Protein AF-A0A6A8AHR8-F1 (afdb_monomer)

Mean predicted aligned error: 4.7 Å

pLDDT: mean 92.03, std 9.2, range [40.19, 98.0]

Foldseek 3Di:
DVVVPDDAFADVRVCVVVVVDDDPQQLDFDADVPPRHTQFARLVQLLVLLVVCCVVVLDHPVLSVQLSVLQVVDDGHNHDLVVSLVVCPVPDDPSSSVSSVVCCVPPRDDRSVVRVVRVVVVVVVVVVVVPD

Secondary structure (DSSP, 8-state):
-GGGT----HHHHHHHHTTS---GGGT---B-TTT--BSS--HHHHHHHHHHHHHTTSS-HHHHHHHHHHHHHS-GGG--HHHHHHHHTTTS-HHHHHHHHHHHHHH---HHHHHHHHHHHHHHHHHHHS--

Sequence (132 aa):
LDSYGMEGVGRVYELYRKGELVSDDEVALIFEPDSFKPLSEPLVNIRYNLELAEERKIINKEVKEKILSIAKSLYYPERDYERVLSIAEGEVEKEVLERLKKFLIADKKDLKREDAIAALKRMKEIREGEDV

Nearest PDB structures (foldseek):
  6xp8-assembly1_A  TM=9.473E-01  e=1.884E-10  Methanosarcina acetivorans
  7o6v-assembly4_D  TM=5.782E-01  e=6.040E-01  Arabidopsis thaliana
  7ena-assembly1_BA  TM=3.592E-01  e=5.003E+00  Homo sapiens
  2rdc-assembly1_A  TM=2.983E-01  e=7.732E+00  Geobacter sulfurreducens PCA
  6ugf-assembly1_A  TM=1.851E-01  e=7.732E+00  Caenorhabditis elegans

Solvent-accessible surface area (backbone atoms only — not comparable to full-atom values): 7572 Å² total; per-residue (Å²): 108,60,92,77,75,49,84,80,49,52,67,69,43,51,34,42,74,72,58,78,43,85,60,71,61,39,76,36,57,36,56,41,90,87,78,63,45,72,66,22,47,28,46,51,27,54,51,51,42,41,50,53,34,34,78,69,64,56,41,50,71,68,57,40,53,52,50,50,50,50,48,68,70,42,61,46,68,73,23,37,71,66,58,40,52,59,65,36,59,85,80,46,61,65,73,48,53,52,48,45,52,53,44,53,74,75,65,61,60,57,55,69,58,53,26,53,52,49,41,54,51,50,53,50,52,51,62,68,62,67,78,115

Structure (mmCIF, N/CA/C/O backbone):
data_AF-A0A6A8AHR8-F1
#
_entry.id   AF-A0A6A8AHR8-F1
#
loop_
_atom_site.group_PDB
_atom_site.id
_atom_site.type_symbol
_atom_site.label_atom_id
_atom_site.label_alt_id
_atom_site.label_comp_id
_atom_site.label_asym_id
_atom_site.label_entity_id
_atom_site.label_seq_id
_atom_site.pdbx_PDB_ins_code
_atom_site.Cartn_x
_atom_site.Cartn_y
_atom_site.Cartn_z
_atom_site.occupancy
_atom_site.B_iso_or_equiv
_atom_site.auth_seq_id
_atom_site.auth_comp_id
_atom_site.auth_asym_id
_atom_site.auth_atom_id
_atom_site.pdbx_PDB_model_num
ATOM 1 N N . LEU A 1 1 ? -1.527 -3.717 -23.786 1.00 58.66 1 LEU A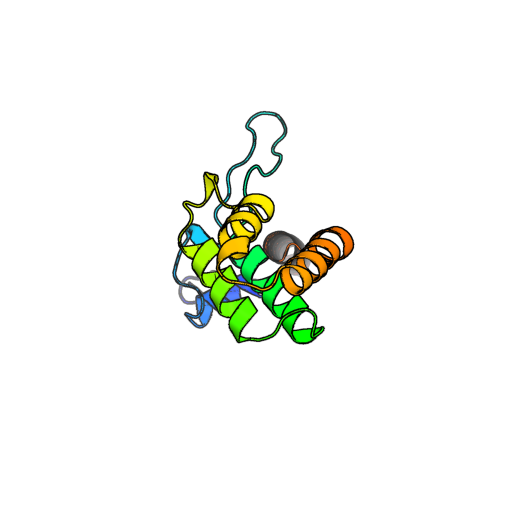 N 1
ATOM 2 C CA . LEU A 1 1 ? -0.132 -3.281 -23.544 1.00 58.66 1 LEU A CA 1
ATOM 3 C C . LEU A 1 1 ? 0.825 -4.271 -24.203 1.00 58.66 1 LEU A C 1
ATOM 5 O O . LEU A 1 1 ? 1.592 -3.878 -25.068 1.00 58.66 1 LEU A O 1
ATOM 9 N N . ASP A 1 2 ? 0.661 -5.558 -23.926 1.00 66.06 2 ASP A N 1
ATOM 10 C CA . ASP A 1 2 ? 1.514 -6.654 -24.419 1.00 66.06 2 ASP A CA 1
ATOM 11 C C . ASP A 1 2 ? 1.470 -6.818 -25.944 1.00 66.06 2 ASP A C 1
ATOM 13 O O . ASP A 1 2 ? 2.475 -7.093 -26.591 1.00 66.06 2 ASP A O 1
ATOM 17 N N . SER A 1 3 ? 0.302 -6.571 -26.542 1.00 71.31 3 SER A N 1
ATOM 18 C CA . SER A 1 3 ? 0.072 -6.664 -27.988 1.00 71.31 3 SER A CA 1
ATOM 19 C C . SER A 1 3 ? 0.842 -5.634 -28.820 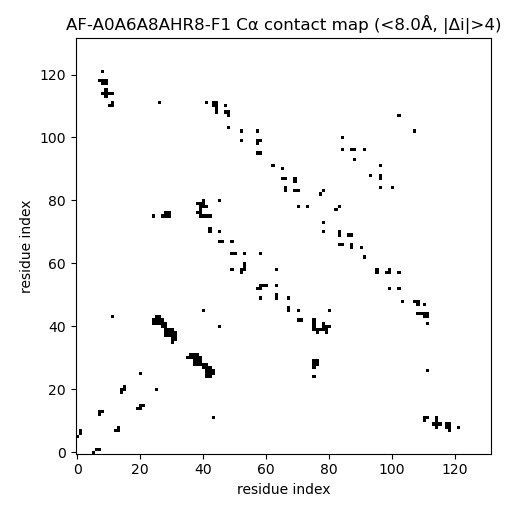1.00 71.31 3 SER A C 1
ATOM 21 O O . SER A 1 3 ? 0.841 -5.729 -30.043 1.00 71.31 3 SER A O 1
ATOM 23 N N . TYR A 1 4 ? 1.471 -4.648 -28.175 1.00 72.25 4 TYR A N 1
ATOM 24 C CA . TYR A 1 4 ? 2.233 -3.581 -28.825 1.00 72.25 4 TYR A CA 1
ATOM 25 C C . TYR A 1 4 ? 3.735 -3.634 -28.490 1.00 72.25 4 TYR A C 1
ATOM 27 O O . TYR A 1 4 ? 4.440 -2.657 -28.721 1.00 72.25 4 TYR A O 1
ATOM 35 N N . GLY A 1 5 ? 4.229 -4.762 -27.955 1.00 77.88 5 GLY A N 1
ATOM 36 C CA . GLY A 1 5 ? 5.660 -4.989 -27.704 1.00 77.88 5 GLY A CA 1
ATOM 37 C C . GLY A 1 5 ? 6.152 -4.613 -26.303 1.00 77.88 5 GLY A C 1
ATOM 38 O O . GLY A 1 5 ? 7.355 -4.590 -26.070 1.00 77.88 5 GLY A O 1
ATOM 39 N N . MET A 1 6 ? 5.248 -4.319 -25.364 1.00 84.62 6 MET A N 1
ATOM 40 C CA . MET A 1 6 ? 5.608 -4.042 -23.971 1.00 84.62 6 MET A CA 1
ATOM 41 C C . MET A 1 6 ? 5.714 -5.353 -23.173 1.00 84.62 6 MET A C 1
ATOM 43 O O . MET A 1 6 ? 4.744 -6.107 -23.113 1.00 84.62 6 MET A O 1
ATOM 47 N N . GLU A 1 7 ? 6.859 -5.617 -22.537 1.00 86.44 7 GLU A N 1
ATOM 48 C CA . GLU A 1 7 ? 7.022 -6.727 -21.585 1.00 86.44 7 GLU A CA 1
ATOM 49 C C . GLU A 1 7 ? 6.746 -6.222 -20.163 1.00 86.44 7 GLU A C 1
ATOM 51 O O . GLU A 1 7 ? 7.471 -5.375 -19.636 1.00 86.44 7 GLU A O 1
ATOM 56 N N . GLY A 1 8 ? 5.666 -6.700 -19.547 1.00 87.06 8 GLY A N 1
ATOM 57 C CA . GLY A 1 8 ? 5.328 -6.340 -18.175 1.00 87.06 8 GLY A CA 1
ATOM 58 C C . GLY A 1 8 ? 6.030 -7.214 -17.142 1.00 87.06 8 GLY A C 1
ATOM 59 O O . GLY A 1 8 ? 6.260 -8.401 -17.365 1.00 87.06 8 GLY A O 1
ATOM 60 N N . VAL A 1 9 ? 6.363 -6.622 -15.994 1.00 90.81 9 VAL A N 1
ATOM 61 C CA . VAL A 1 9 ? 7.109 -7.288 -14.921 1.00 90.81 9 VAL A CA 1
ATOM 62 C C . VAL A 1 9 ? 6.433 -7.032 -13.582 1.00 90.81 9 VAL A C 1
ATOM 64 O O . VAL A 1 9 ? 6.065 -5.899 -13.275 1.00 90.81 9 VAL A O 1
ATOM 67 N N . GLY A 1 10 ? 6.333 -8.082 -12.769 1.00 92.44 10 GLY A N 1
ATOM 68 C CA . GLY A 1 10 ? 5.899 -7.977 -11.381 1.00 92.44 10 GLY A CA 1
ATOM 69 C C . GLY A 1 10 ? 4.388 -8.076 -11.168 1.00 92.44 10 GLY A C 1
ATOM 70 O O . GLY A 1 10 ? 3.596 -8.252 -12.099 1.00 92.44 10 GLY A O 1
ATOM 71 N N . ARG A 1 11 ? 3.990 -8.028 -9.895 1.00 94.06 11 ARG A N 1
ATOM 72 C CA . ARG A 1 11 ? 2.609 -8.286 -9.469 1.00 94.06 11 ARG A CA 1
ATOM 73 C C . ARG A 1 11 ? 1.668 -7.146 -9.848 1.00 94.06 11 ARG A C 1
ATOM 75 O O . ARG A 1 11 ? 0.543 -7.414 -10.250 1.00 94.06 11 ARG A O 1
ATOM 82 N N . VAL A 1 12 ? 2.104 -5.894 -9.738 1.00 93.31 12 VAL A N 1
ATOM 83 C CA . VAL A 1 12 ? 1.309 -4.706 -10.075 1.00 93.31 12 VAL A CA 1
ATOM 84 C C . VAL A 1 12 ? 0.899 -4.746 -11.544 1.00 93.31 12 VAL A C 1
ATOM 86 O O . VAL A 1 12 ? -0.276 -4.551 -11.851 1.00 93.31 12 VAL A O 1
ATOM 89 N N . TYR A 1 13 ? 1.832 -5.071 -12.444 1.00 92.31 13 TYR A N 1
ATOM 90 C CA . TYR A 1 13 ? 1.519 -5.249 -13.863 1.00 92.31 13 TYR A CA 1
ATOM 91 C C . TYR A 1 13 ? 0.482 -6.359 -14.086 1.00 92.31 13 TYR A C 1
ATOM 93 O O . TYR A 1 13 ? -0.499 -6.130 -14.790 1.00 92.31 13 TYR A O 1
ATOM 101 N N . GLU A 1 14 ? 0.645 -7.528 -13.457 1.00 91.75 14 GLU A N 1
ATOM 102 C CA . GLU A 1 14 ? -0.316 -8.6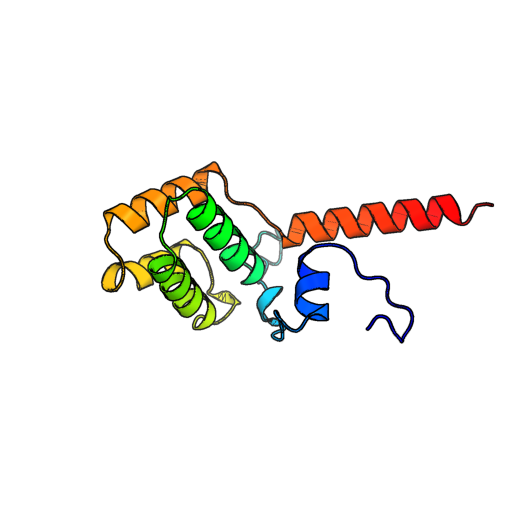31 -13.588 1.00 91.75 14 GLU A CA 1
ATOM 103 C C . GLU A 1 14 ? -1.721 -8.239 -13.108 1.00 91.75 14 GLU A C 1
ATOM 105 O O . GLU A 1 14 ? -2.715 -8.617 -13.730 1.00 91.75 14 GLU A O 1
ATOM 110 N N . LEU A 1 15 ? -1.822 -7.435 -12.046 1.00 92.19 15 LEU A N 1
ATOM 111 C CA . LEU A 1 15 ? -3.108 -6.929 -11.565 1.00 92.19 15 LEU A CA 1
ATOM 112 C C . LEU A 1 15 ? -3.766 -5.964 -12.568 1.00 92.19 15 LEU A C 1
ATOM 114 O O . LEU A 1 15 ? -4.973 -6.053 -12.791 1.00 92.19 15 LEU A O 1
ATOM 118 N N . TYR A 1 16 ? -2.997 -5.084 -13.218 1.00 91.62 16 TYR A N 1
ATOM 119 C CA . TYR A 1 16 ? -3.513 -4.248 -14.313 1.00 91.62 16 TYR A CA 1
ATOM 120 C C . TYR A 1 16 ? -3.918 -5.083 -15.527 1.00 91.62 16 TYR A C 1
ATOM 122 O O . TYR A 1 16 ? -4.975 -4.867 -16.116 1.00 91.62 16 TYR A O 1
ATOM 130 N N . ARG A 1 17 ? -3.100 -6.073 -15.890 1.00 90.69 17 ARG A N 1
ATOM 131 C CA . ARG A 1 17 ? -3.344 -6.964 -17.027 1.00 90.69 17 ARG A CA 1
ATOM 132 C C . ARG A 1 17 ? -4.647 -7.751 -16.867 1.00 90.69 17 ARG A C 1
ATOM 134 O O . ARG A 1 17 ? -5.373 -7.929 -17.842 1.00 90.69 17 ARG A O 1
ATOM 141 N N . LYS A 1 18 ? -4.957 -8.187 -15.643 1.00 91.38 18 LYS A N 1
ATOM 142 C CA . LYS A 1 18 ? -6.212 -8.874 -15.289 1.00 91.38 18 LYS A CA 1
ATOM 143 C C . LYS A 1 18 ? -7.405 -7.930 -15.103 1.00 91.38 18 LYS A C 1
ATOM 145 O O . LYS A 1 18 ? -8.525 -8.407 -14.948 1.00 91.38 18 LYS A O 1
ATOM 150 N N . GLY A 1 19 ? -7.183 -6.614 -15.115 1.00 89.25 19 GLY A N 1
ATOM 151 C CA . GLY A 1 19 ? -8.216 -5.609 -14.855 1.00 89.25 19 GLY A CA 1
ATOM 152 C C . GLY A 1 19 ? -8.630 -5.503 -13.384 1.00 89.25 19 GLY A C 1
ATOM 153 O O . GLY A 1 19 ? -9.655 -4.900 -13.082 1.00 89.25 19 GLY A O 1
ATOM 154 N N . GLU A 1 20 ? -7.852 -6.078 -12.462 1.00 90.94 20 GLU A N 1
ATOM 155 C CA . GLU A 1 20 ? -8.074 -5.944 -11.015 1.00 90.94 20 GLU A CA 1
ATOM 156 C C . GLU A 1 20 ? -7.703 -4.536 -10.524 1.00 90.94 20 GLU A C 1
ATOM 158 O O . GLU A 1 20 ? -8.314 -4.013 -9.587 1.00 90.94 20 GLU A O 1
ATOM 163 N N . LEU A 1 21 ? -6.726 -3.909 -11.190 1.00 91.25 21 LEU A N 1
ATOM 164 C CA . LEU A 1 21 ? -6.416 -2.487 -11.076 1.00 91.25 21 LEU A CA 1
ATOM 165 C C . LEU A 1 21 ? -6.752 -1.785 -12.389 1.00 91.25 21 LEU A C 1
ATOM 167 O O . LEU A 1 21 ? -6.413 -2.265 -13.469 1.00 91.25 21 LEU A O 1
ATOM 171 N N . VAL A 1 22 ? -7.411 -0.634 -12.285 1.00 87.69 22 VAL A N 1
ATOM 172 C CA . VAL A 1 22 ? -7.835 0.171 -13.446 1.00 87.69 22 VAL A CA 1
ATOM 173 C C . VAL A 1 22 ? -7.518 1.659 -13.298 1.00 87.69 22 VAL A C 1
ATOM 175 O O . VAL A 1 22 ? -7.561 2.385 -14.284 1.00 87.69 22 VAL A O 1
ATOM 178 N N . SER A 1 23 ? -7.200 2.110 -12.083 1.00 89.31 23 SER A N 1
ATOM 179 C CA . SER A 1 23 ? -6.922 3.512 -11.768 1.00 89.31 23 SER A CA 1
ATOM 180 C C . SER A 1 23 ? -5.419 3.754 -11.723 1.00 89.31 23 SER A C 1
ATOM 182 O O . SER A 1 23 ? -4.705 2.992 -11.076 1.00 89.31 23 SER A O 1
ATOM 184 N N . ASP A 1 24 ? -4.955 4.832 -12.345 1.00 87.56 24 ASP A N 1
ATOM 185 C CA . ASP A 1 24 ? -3.562 5.298 -12.305 1.00 87.56 24 ASP A CA 1
ATOM 186 C C . ASP A 1 24 ? -3.103 5.672 -10.887 1.00 87.56 24 ASP A C 1
ATOM 188 O O . ASP A 1 24 ? -1.944 5.464 -10.518 1.00 87.56 24 ASP A O 1
ATOM 192 N N . ASP A 1 25 ? -4.046 6.124 -10.063 1.00 89.69 25 ASP A N 1
ATOM 193 C CA . ASP A 1 25 ? -3.866 6.368 -8.634 1.00 89.69 25 ASP A CA 1
ATOM 194 C C . ASP A 1 25 ? -3.246 5.174 -7.872 1.00 89.69 25 ASP A C 1
ATOM 196 O O . ASP A 1 25 ? -2.546 5.348 -6.872 1.00 89.69 25 ASP A O 1
ATOM 200 N N . GLU A 1 26 ? -3.410 3.937 -8.357 1.00 93.25 26 GLU A N 1
ATOM 201 C CA . GLU A 1 26 ? -2.840 2.769 -7.678 1.00 93.25 26 GLU A CA 1
ATOM 202 C C . GLU A 1 26 ? -1.316 2.840 -7.533 1.00 93.25 26 GLU A C 1
ATOM 204 O O . GLU A 1 26 ? -0.761 2.331 -6.557 1.00 93.25 26 GLU A O 1
ATOM 209 N N . VAL A 1 27 ? -0.642 3.518 -8.465 1.00 93.19 27 VAL A N 1
ATOM 210 C CA . VAL A 1 27 ? 0.818 3.683 -8.470 1.00 93.19 27 VAL A CA 1
ATOM 211 C C . VAL A 1 27 ? 1.271 5.127 -8.230 1.00 93.19 27 VAL A C 1
ATOM 213 O O . VAL A 1 27 ? 2.481 5.373 -8.180 1.00 93.19 27 VAL A O 1
ATOM 216 N N . ALA A 1 28 ? 0.336 6.067 -8.069 1.00 92.75 28 ALA A N 1
ATOM 217 C CA . ALA A 1 28 ? 0.622 7.485 -7.887 1.00 92.75 28 ALA A CA 1
ATOM 218 C C . ALA A 1 28 ? 0.991 7.822 -6.433 1.00 92.75 28 ALA A C 1
ATOM 220 O O . ALA A 1 28 ? 0.406 7.310 -5.477 1.00 92.75 28 ALA A O 1
ATOM 221 N N . LEU A 1 29 ? 1.968 8.717 -6.279 1.00 93.94 29 LEU A N 1
ATOM 222 C CA . LEU A 1 29 ? 2.373 9.321 -5.013 1.00 93.94 29 LEU A CA 1
ATOM 223 C C . LEU A 1 29 ? 3.085 10.654 -5.265 1.00 93.94 29 LEU A C 1
ATOM 225 O O . LEU A 1 29 ? 3.533 10.920 -6.383 1.00 93.94 29 LEU 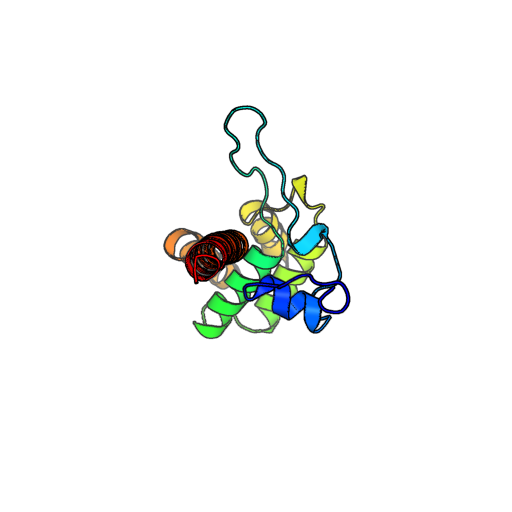A O 1
ATOM 229 N N . ILE A 1 30 ? 3.212 11.470 -4.223 1.00 94.19 30 ILE A N 1
ATOM 230 C CA . ILE A 1 30 ? 3.974 12.721 -4.266 1.00 94.19 30 ILE A CA 1
ATOM 231 C C . ILE A 1 30 ? 5.335 12.529 -3.609 1.00 94.19 30 ILE A C 1
ATOM 233 O O . ILE A 1 30 ? 5.469 11.803 -2.624 1.00 94.19 30 ILE A O 1
ATOM 237 N N . PHE A 1 31 ? 6.336 13.216 -4.150 1.00 92.62 31 PHE A N 1
ATOM 238 C CA . PHE A 1 31 ? 7.670 13.296 -3.580 1.00 92.62 31 PHE A CA 1
ATOM 239 C C . PHE A 1 31 ? 7.971 14.717 -3.126 1.00 92.62 31 PHE A C 1
ATOM 241 O O . PHE A 1 31 ? 7.524 15.688 -3.737 1.00 92.62 31 PHE A O 1
ATOM 248 N N . GLU A 1 32 ? 8.759 14.826 -2.065 1.00 94.06 32 GLU A N 1
ATOM 249 C CA . GLU A 1 32 ? 9.390 16.080 -1.688 1.00 94.06 32 GLU A CA 1
ATOM 250 C C . GLU A 1 32 ? 10.431 16.452 -2.767 1.00 94.06 32 GLU A C 1
ATOM 252 O O . GLU A 1 32 ? 11.254 15.592 -3.101 1.00 94.06 32 GLU A O 1
ATOM 257 N N . PRO A 1 33 ? 10.380 17.666 -3.352 1.00 91.81 33 PRO A N 1
ATOM 258 C CA . PRO A 1 33 ? 11.158 18.008 -4.545 1.00 91.81 33 PRO A CA 1
ATOM 259 C C . PRO A 1 33 ? 12.671 17.832 -4.415 1.00 91.81 33 PRO A C 1
ATOM 261 O O . PRO A 1 33 ? 13.306 17.424 -5.387 1.00 91.81 33 PRO A O 1
ATOM 264 N N . ASP A 1 34 ? 13.243 18.114 -3.242 1.00 94.06 34 ASP A N 1
ATOM 265 C CA . ASP A 1 34 ? 14.698 18.168 -3.083 1.00 94.06 34 ASP A CA 1
ATOM 266 C C . ASP A 1 34 ? 15.289 16.838 -2.590 1.00 94.06 34 ASP A C 1
ATOM 268 O O . ASP A 1 34 ? 16.341 16.398 -3.057 1.00 94.06 34 ASP A O 1
ATOM 272 N N . SER A 1 35 ? 14.625 16.164 -1.648 1.00 94.44 35 SER A N 1
ATOM 273 C CA . SER A 1 35 ? 15.090 14.889 -1.083 1.00 94.44 35 SER A CA 1
ATOM 274 C C . SER A 1 35 ? 14.513 13.654 -1.766 1.00 94.44 35 SER A C 1
ATOM 276 O O . SER A 1 35 ? 14.949 12.542 -1.455 1.00 94.44 35 SER A O 1
ATOM 278 N N . PHE A 1 36 ? 13.529 13.821 -2.657 1.00 89.06 36 PHE A N 1
ATOM 279 C CA . PHE A 1 36 ? 12.784 12.737 -3.306 1.00 89.06 36 PHE A CA 1
ATOM 280 C C . PHE A 1 36 ? 12.174 11.735 -2.317 1.00 89.06 36 PHE A C 1
ATOM 282 O O . PHE A 1 36 ? 11.939 10.570 -2.647 1.00 89.06 36 PHE A O 1
ATOM 289 N N . LYS A 1 37 ? 11.914 12.166 -1.079 1.00 91.06 37 LYS A N 1
ATOM 290 C CA . LYS A 1 37 ? 11.214 11.340 -0.096 1.00 91.06 37 LYS A CA 1
ATOM 291 C C . LYS A 1 37 ? 9.732 11.271 -0.453 1.00 91.06 37 LYS A C 1
ATOM 293 O O . LYS A 1 37 ? 9.153 12.309 -0.773 1.00 91.06 37 LYS A O 1
ATOM 298 N N . PRO A 1 38 ? 9.104 10.087 -0.386 1.00 91.81 38 PRO A N 1
ATOM 299 C CA . PRO A 1 38 ? 7.671 9.981 -0.602 1.00 91.81 38 PRO A CA 1
ATOM 300 C C . PRO A 1 38 ? 6.928 10.732 0.510 1.00 91.81 38 PRO A C 1
ATOM 302 O O . PRO A 1 38 ? 7.210 10.535 1.692 1.00 91.81 38 PRO A O 1
ATOM 305 N N . LEU A 1 39 ? 5.999 11.599 0.117 1.00 93.38 39 LEU A N 1
ATO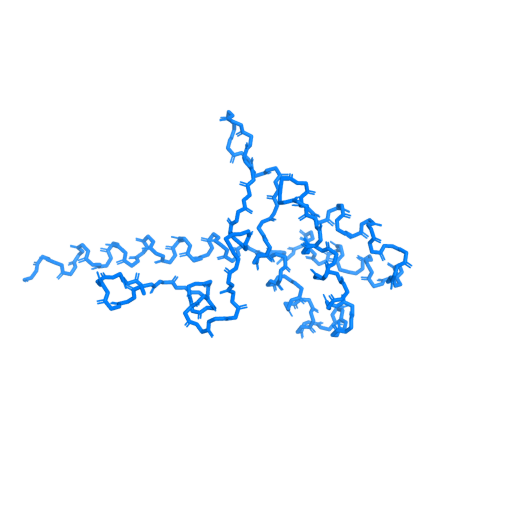M 306 C CA . LEU A 1 39 ? 5.088 12.329 1.004 1.00 93.38 39 LEU A CA 1
ATOM 307 C C . LEU A 1 39 ? 3.720 11.648 1.115 1.00 93.38 39 LEU A C 1
ATOM 309 O O . LEU A 1 39 ? 2.957 11.958 2.021 1.00 93.38 39 LEU A O 1
ATOM 313 N N . SER A 1 40 ? 3.425 10.712 0.214 1.00 95.06 40 SER A N 1
ATOM 314 C CA . SER A 1 40 ? 2.226 9.885 0.251 1.00 95.06 40 SER A CA 1
ATOM 315 C C . SER A 1 40 ? 2.534 8.438 -0.137 1.00 95.06 40 SER A C 1
ATOM 317 O O . SER A 1 40 ? 3.634 8.113 -0.590 1.00 95.06 40 SER A O 1
ATOM 319 N N . GLU A 1 41 ? 1.566 7.553 0.074 1.00 96.12 41 GLU A N 1
ATOM 320 C CA . GLU A 1 41 ? 1.667 6.119 -0.161 1.00 96.12 41 GLU A CA 1
ATOM 321 C C . GLU A 1 41 ? 0.792 5.707 -1.367 1.00 96.12 41 GLU A C 1
ATOM 323 O O . GLU A 1 41 ? -0.408 6.023 -1.408 1.00 96.12 41 GLU A O 1
ATOM 328 N N . PRO A 1 42 ? 1.350 4.970 -2.347 1.00 95.94 42 PRO A N 1
ATOM 329 C CA . PRO A 1 42 ? 0.577 4.377 -3.434 1.00 95.94 42 PRO A CA 1
ATOM 330 C C . PRO A 1 42 ? -0.513 3.442 -2.911 1.00 95.94 42 PRO A C 1
ATOM 332 O O . PRO A 1 42 ? -0.280 2.654 -1.988 1.00 95.94 42 PRO A O 1
ATOM 335 N N . LEU A 1 43 ? -1.692 3.457 -3.535 1.00 96.44 43 LEU A N 1
ATOM 336 C CA . LEU A 1 43 ? -2.800 2.607 -3.092 1.00 96.44 43 LEU A CA 1
ATOM 337 C C . LEU A 1 43 ? -2.449 1.122 -3.173 1.00 96.44 43 LEU A C 1
ATOM 339 O O . LEU A 1 43 ? -2.858 0.351 -2.306 1.00 96.44 43 LEU A O 1
ATOM 343 N N . VAL A 1 44 ? -1.654 0.731 -4.173 1.00 96.31 44 VAL A N 1
ATOM 344 C CA . VAL A 1 44 ? -1.252 -0.663 -4.359 1.00 96.31 44 VAL A CA 1
ATOM 345 C C . VAL A 1 44 ? -0.416 -1.172 -3.183 1.00 96.31 44 VAL A C 1
ATOM 347 O O . VAL A 1 44 ? -0.554 -2.327 -2.782 1.00 96.31 44 VAL A O 1
ATOM 350 N N . ASN A 1 45 ? 0.387 -0.298 -2.567 1.00 96.81 45 ASN A N 1
ATOM 351 C CA . ASN A 1 45 ? 1.144 -0.631 -1.365 1.00 96.81 45 ASN A CA 1
ATOM 352 C C . ASN A 1 45 ? 0.207 -0.790 -0.168 1.00 96.81 45 ASN A C 1
ATOM 354 O O . ASN A 1 45 ? 0.322 -1.774 0.560 1.00 96.81 45 ASN A O 1
ATOM 358 N N . ILE A 1 46 ? -0.748 0.126 0.024 1.00 96.81 46 ILE A N 1
ATOM 359 C CA . ILE A 1 46 ? -1.741 0.016 1.104 1.00 96.81 46 ILE A CA 1
ATOM 360 C C . ILE A 1 46 ? -2.526 -1.288 0.965 1.00 96.81 46 ILE A C 1
ATOM 362 O O . ILE A 1 46 ? -2.589 -2.077 1.904 1.00 96.81 46 ILE A O 1
ATOM 366 N N . ARG A 1 47 ? -3.063 -1.552 -0.226 1.00 96.38 47 ARG A N 1
ATOM 367 C CA . ARG A 1 47 ? -3.783 -2.781 -0.563 1.00 96.38 47 ARG A CA 1
ATOM 368 C C . ARG A 1 47 ? -2.967 -4.022 -0.222 1.00 96.38 47 ARG A C 1
ATOM 370 O O . ARG A 1 47 ? -3.450 -4.876 0.517 1.00 96.38 47 ARG A O 1
ATOM 377 N N . TYR A 1 48 ? -1.729 -4.088 -0.704 1.00 97.00 48 TYR A N 1
ATOM 378 C CA . TYR A 1 48 ? -0.860 -5.235 -0.474 1.00 97.00 48 TYR A CA 1
ATOM 379 C C . TYR A 1 48 ? -0.551 -5.446 1.012 1.00 97.00 48 TYR A C 1
ATOM 381 O O . TYR A 1 48 ? -0.617 -6.566 1.511 1.00 97.00 48 TYR A O 1
ATOM 389 N N . ASN A 1 49 ? -0.278 -4.377 1.761 1.00 98.00 49 ASN A N 1
ATOM 390 C CA . ASN A 1 49 ? -0.020 -4.496 3.194 1.00 98.00 49 ASN A CA 1
ATOM 391 C C . ASN A 1 49 ? -1.259 -4.923 3.987 1.00 98.00 49 ASN A C 1
ATOM 393 O O . ASN A 1 49 ? -1.125 -5.666 4.958 1.00 98.00 49 ASN A O 1
ATOM 397 N N . LEU A 1 50 ? -2.460 -4.502 3.583 1.00 97.75 50 LEU A N 1
ATOM 398 C CA . LEU A 1 50 ? -3.692 -4.970 4.216 1.00 97.75 50 LEU A CA 1
ATOM 399 C C . LEU A 1 50 ? -3.988 -6.442 3.890 1.00 97.75 50 LEU A C 1
ATOM 401 O O . LEU A 1 50 ? -4.465 -7.162 4.763 1.00 97.75 50 LEU A O 1
ATOM 405 N N . GLU A 1 51 ? -3.670 -6.909 2.679 1.00 97.06 51 GLU A N 1
ATOM 406 C CA . GLU A 1 51 ? -3.716 -8.338 2.331 1.00 97.06 51 GLU A CA 1
ATOM 407 C C . GLU A 1 51 ? -2.755 -9.150 3.211 1.00 97.06 51 GLU A C 1
ATOM 409 O O . GLU A 1 51 ? -3.172 -10.114 3.846 1.00 97.06 51 GLU A O 1
ATOM 414 N N . LEU A 1 52 ? -1.501 -8.708 3.357 1.00 97.25 52 LEU A N 1
ATOM 415 C CA . LEU A 1 52 ? -0.532 -9.361 4.246 1.00 97.25 52 LEU A CA 1
ATOM 416 C C . LEU A 1 52 ? -0.995 -9.370 5.713 1.00 97.25 52 LEU A C 1
ATOM 418 O O . LEU A 1 52 ? -0.789 -10.352 6.429 1.00 97.25 52 LEU A O 1
ATOM 422 N N . ALA A 1 53 ? -1.617 -8.285 6.181 1.00 97.44 53 ALA A N 1
ATOM 423 C CA . ALA A 1 53 ? -2.161 -8.212 7.533 1.00 97.44 53 ALA A CA 1
ATOM 424 C C . ALA A 1 53 ? -3.337 -9.185 7.738 1.00 97.44 53 ALA A C 1
ATOM 426 O O . ALA A 1 53 ? -3.442 -9.804 8.800 1.00 97.44 53 ALA A O 1
ATOM 427 N N . GLU A 1 54 ? -4.204 -9.342 6.735 1.00 98.00 54 GLU A N 1
ATOM 428 C CA . GLU A 1 54 ? -5.301 -10.315 6.740 1.00 98.00 54 GLU A CA 1
ATOM 429 C C . GLU A 1 54 ? -4.774 -11.758 6.721 1.00 98.00 54 GLU A C 1
ATOM 431 O O . GLU A 1 54 ? -5.187 -12.570 7.550 1.00 98.00 54 GLU A O 1
ATOM 436 N N . GLU A 1 55 ? -3.811 -12.073 5.850 1.00 97.06 55 GLU A N 1
ATOM 437 C CA . GLU A 1 55 ? -3.168 -13.394 5.773 1.00 97.06 55 GLU A CA 1
ATOM 438 C C . GLU A 1 55 ? -2.525 -13.795 7.110 1.00 97.06 55 GLU A C 1
ATOM 440 O O . GLU A 1 55 ? -2.611 -14.948 7.545 1.00 97.06 55 GLU A O 1
ATOM 445 N N . ARG A 1 56 ? -1.936 -12.821 7.814 1.00 96.62 56 ARG A N 1
ATOM 446 C CA . ARG A 1 56 ? -1.358 -12.990 9.156 1.00 96.62 56 ARG A CA 1
ATOM 447 C C . ARG A 1 56 ? -2.387 -12.934 10.289 1.00 96.62 56 ARG A C 1
ATOM 449 O O . ARG A 1 56 ? -2.000 -13.016 11.454 1.00 96.62 56 ARG A O 1
ATOM 456 N N . LYS A 1 57 ? -3.683 -12.815 9.978 1.00 97.12 57 LYS A N 1
ATOM 457 C CA . LYS A 1 57 ? -4.799 -12.739 10.941 1.00 97.12 57 LYS A CA 1
ATOM 458 C C . LYS A 1 57 ? -4.698 -11.563 11.923 1.00 97.12 57 LYS A C 1
ATOM 460 O O . LYS A 1 57 ? -5.229 -11.629 13.032 1.00 97.12 57 LYS A O 1
ATOM 465 N N . ILE A 1 58 ? -4.013 -10.488 11.534 1.00 97.19 58 ILE A N 1
ATOM 466 C CA . ILE A 1 58 ? -3.930 -9.244 12.316 1.00 97.19 58 ILE A CA 1
ATOM 467 C C . ILE A 1 58 ? -5.252 -8.482 12.214 1.00 97.19 58 ILE A C 1
ATOM 469 O O . ILE A 1 58 ? -5.752 -7.962 13.212 1.00 97.19 58 ILE A O 1
ATOM 473 N N . ILE A 1 59 ? -5.820 -8.464 11.008 1.00 97.62 59 ILE A N 1
ATOM 474 C CA . ILE A 1 59 ? -7.145 -7.932 10.699 1.00 97.62 59 ILE A CA 1
ATOM 475 C C . ILE A 1 59 ? -7.991 -9.015 10.029 1.00 97.62 59 ILE A C 1
ATOM 477 O O . ILE A 1 59 ? -7.463 -10.014 9.541 1.00 97.62 59 ILE A O 1
ATOM 481 N N . ASN A 1 60 ? -9.308 -8.823 10.008 1.00 97.31 60 ASN A N 1
ATOM 482 C CA . ASN A 1 60 ? 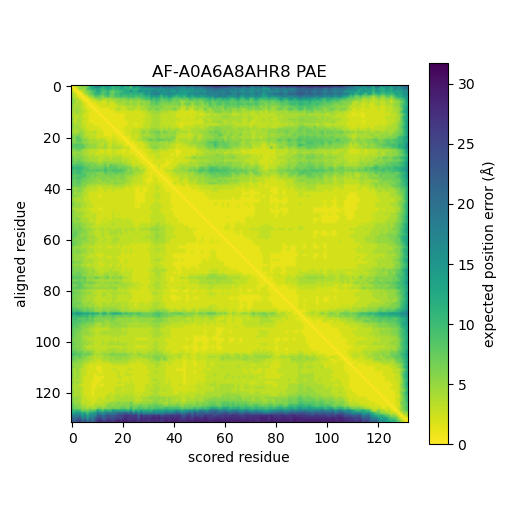-10.214 -9.663 9.230 1.00 97.31 60 ASN A CA 1
ATOM 483 C C . ASN A 1 60 ? -10.549 -8.996 7.882 1.00 97.31 60 ASN A C 1
ATOM 485 O O . ASN A 1 60 ? -10.187 -7.842 7.627 1.00 97.31 60 ASN A O 1
ATOM 489 N N . LYS A 1 61 ? -11.277 -9.726 7.033 1.00 97.25 61 LYS A N 1
ATOM 490 C CA . LYS A 1 61 ? -11.688 -9.260 5.705 1.00 97.25 61 LYS A CA 1
ATOM 491 C C . LYS A 1 61 ? -12.504 -7.966 5.740 1.00 97.25 61 LYS A C 1
ATOM 493 O O . LYS A 1 61 ? -12.268 -7.078 4.929 1.00 97.25 61 LYS A O 1
ATOM 498 N N . GLU A 1 62 ? -13.430 -7.851 6.688 1.00 96.94 62 GLU A N 1
ATOM 499 C CA . GLU A 1 62 ? -14.293 -6.674 6.830 1.00 96.94 62 GLU A CA 1
ATOM 500 C C . GLU A 1 62 ? -13.472 -5.416 7.146 1.00 96.94 62 GLU A C 1
ATOM 502 O O . GLU A 1 62 ? -13.637 -4.377 6.512 1.00 96.94 62 GLU A O 1
ATOM 507 N N . VAL A 1 63 ? -12.527 -5.524 8.083 1.00 97.06 63 VAL A N 1
ATOM 508 C CA . VAL A 1 63 ? -11.622 -4.431 8.454 1.00 97.06 63 VAL A CA 1
ATOM 509 C C . VAL A 1 63 ? -10.715 -4.057 7.285 1.00 97.06 63 VAL A C 1
ATOM 511 O O . VAL A 1 63 ? -10.541 -2.871 7.010 1.00 97.06 63 VAL A O 1
ATOM 514 N N . LYS A 1 64 ? -10.176 -5.042 6.554 1.00 97.88 64 LYS A N 1
ATOM 515 C CA . LYS A 1 64 ? -9.401 -4.791 5.331 1.00 97.88 64 LYS A CA 1
ATOM 516 C C . LYS A 1 64 ? -10.206 -3.966 4.327 1.00 97.88 64 LYS A C 1
ATOM 518 O O . LYS A 1 64 ? -9.703 -2.965 3.824 1.00 97.88 64 LYS A O 1
ATOM 523 N N . GLU A 1 65 ? -11.432 -4.388 4.023 1.00 97.06 65 GLU A N 1
ATOM 524 C CA . GLU A 1 65 ? -12.289 -3.725 3.034 1.00 97.06 65 GLU A CA 1
ATOM 525 C C . GLU A 1 65 ? -12.663 -2.301 3.464 1.00 97.06 65 GLU A C 1
ATOM 527 O O . GLU A 1 65 ? -12.569 -1.385 2.645 1.00 97.06 65 GLU A O 1
ATOM 532 N N . LYS A 1 66 ? -12.980 -2.089 4.748 1.00 97.25 66 LYS A N 1
ATOM 533 C CA . LYS A 1 66 ? -13.234 -0.755 5.318 1.00 97.25 66 LYS A CA 1
ATOM 534 C C . LYS A 1 66 ? -12.029 0.174 5.170 1.00 97.25 66 LYS A C 1
ATOM 536 O O . LYS A 1 66 ? -12.143 1.245 4.579 1.00 97.25 66 LYS A O 1
ATOM 541 N N . ILE A 1 67 ? -10.853 -0.255 5.633 1.00 97.56 67 ILE A N 1
ATOM 542 C CA . ILE A 1 67 ? -9.632 0.564 5.577 1.00 97.56 67 ILE A CA 1
ATOM 543 C C . ILE A 1 67 ? -9.229 0.847 4.124 1.00 97.56 67 ILE A C 1
ATOM 545 O O . ILE A 1 67 ? -8.852 1.970 3.789 1.00 97.56 67 ILE A O 1
ATOM 549 N N . LEU A 1 68 ? -9.352 -0.142 3.236 1.00 96.88 68 LEU A N 1
ATOM 550 C CA . LEU A 1 68 ? -9.074 0.047 1.815 1.00 96.88 68 LEU A CA 1
ATOM 551 C C . LEU A 1 68 ? -10.057 1.030 1.164 1.00 96.88 68 LEU A C 1
ATOM 553 O O . LEU A 1 68 ? -9.649 1.818 0.313 1.00 96.88 68 LEU A O 1
ATOM 557 N N . SER A 1 69 ? -11.333 1.005 1.554 1.00 96.44 69 SER A N 1
ATOM 558 C CA . SER A 1 69 ? -12.333 1.971 1.087 1.00 96.44 69 SER A CA 1
ATOM 559 C C . SER A 1 69 ? -11.988 3.396 1.527 1.00 96.44 69 SER A C 1
ATOM 561 O O . SER A 1 69 ? -12.022 4.313 0.708 1.00 96.44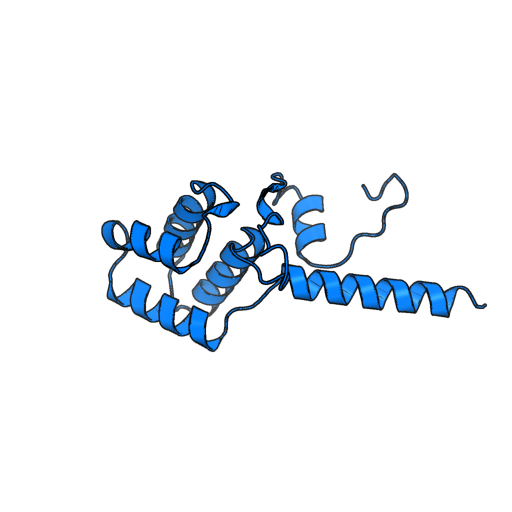 69 SER A O 1
ATOM 563 N N . ILE A 1 70 ? -11.574 3.577 2.785 1.00 96.50 70 ILE A N 1
ATOM 564 C CA . ILE A 1 70 ? -11.095 4.869 3.298 1.00 96.50 70 ILE A CA 1
ATOM 565 C C . ILE A 1 70 ? -9.888 5.341 2.480 1.00 96.50 70 ILE A C 1
ATOM 567 O O . ILE A 1 70 ? -9.899 6.455 1.958 1.00 96.50 70 ILE A O 1
ATOM 571 N N . ALA A 1 71 ? -8.886 4.482 2.278 1.00 96.38 71 ALA A N 1
ATOM 572 C CA . ALA A 1 71 ? -7.696 4.818 1.498 1.00 96.38 71 ALA A CA 1
ATOM 573 C C . ALA A 1 71 ? -8.015 5.207 0.044 1.00 96.38 71 ALA A C 1
ATOM 575 O O . ALA A 1 71 ? -7.384 6.113 -0.494 1.00 96.38 71 ALA A O 1
ATOM 576 N N . LYS A 1 72 ? -9.006 4.560 -0.580 1.00 95.00 72 LYS A N 1
ATOM 577 C CA . LYS A 1 72 ? -9.499 4.901 -1.926 1.00 95.00 72 LYS A CA 1
ATOM 578 C C . LYS A 1 72 ? -10.225 6.238 -1.995 1.00 95.00 72 LYS A C 1
ATOM 580 O O . LYS A 1 72 ? -10.247 6.855 -3.052 1.00 95.00 72 LYS A O 1
ATOM 585 N N . SER A 1 73 ? -10.861 6.657 -0.904 1.00 95.06 73 SER A N 1
ATOM 586 C CA . SER A 1 73 ? -11.608 7.918 -0.865 1.00 95.06 73 SER A CA 1
ATOM 587 C C . SER A 1 73 ? -10.706 9.148 -0.721 1.00 95.06 73 SER A C 1
ATOM 589 O O . SER A 1 73 ? -11.142 10.266 -0.993 1.00 95.06 73 SER A O 1
ATOM 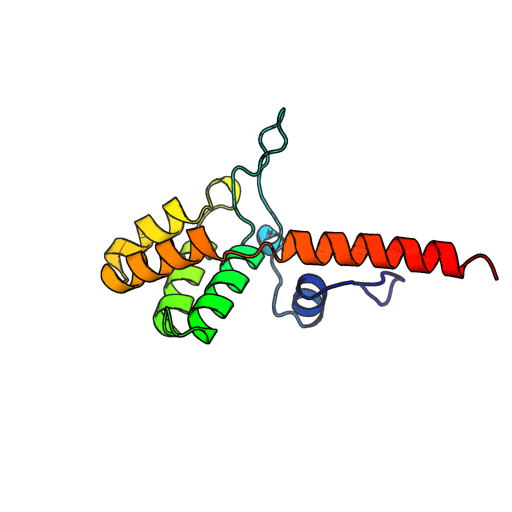591 N N . LEU A 1 74 ? -9.453 8.950 -0.301 1.00 94.38 74 LEU A N 1
ATOM 592 C CA . LEU A 1 74 ? -8.473 10.018 -0.144 1.00 94.38 74 LEU A CA 1
ATOM 593 C C . LEU A 1 74 ? -7.828 10.384 -1.478 1.00 94.38 74 LEU A C 1
ATOM 595 O O . LEU A 1 74 ? -7.410 9.519 -2.246 1.00 94.38 74 LEU A O 1
ATOM 599 N N . TYR A 1 75 ? -7.662 11.686 -1.703 1.00 93.44 75 TYR A N 1
ATOM 600 C CA . TYR A 1 75 ? -6.838 12.185 -2.794 1.00 93.44 75 TYR A CA 1
ATOM 601 C C . TYR A 1 75 ? -5.374 11.771 -2.571 1.00 93.44 75 TYR A C 1
ATOM 603 O O . TYR A 1 75 ? -4.822 11.956 -1.487 1.00 93.44 75 TYR A O 1
ATOM 611 N N . TYR A 1 76 ? -4.737 11.205 -3.596 1.00 91.94 76 TYR A N 1
ATOM 612 C CA . TYR A 1 76 ? -3.444 10.520 -3.487 1.00 91.94 76 TYR A CA 1
ATOM 613 C C . TYR A 1 76 ? -2.277 11.325 -2.883 1.00 91.94 76 TYR A C 1
ATOM 615 O O . TYR A 1 76 ? -1.416 10.700 -2.263 1.00 91.94 76 TYR A O 1
ATOM 623 N N . PRO A 1 77 ? -2.196 12.668 -2.990 1.00 93.69 77 PRO A N 1
ATOM 624 C CA . PRO A 1 77 ? -1.194 13.466 -2.281 1.00 93.69 77 PRO A CA 1
ATOM 625 C C . PRO A 1 77 ? -1.361 13.481 -0.765 1.00 93.69 77 PRO A C 1
ATOM 627 O O . PRO A 1 77 ? -0.395 13.723 -0.056 1.00 93.69 77 PRO A O 1
ATOM 630 N N . GLU A 1 78 ? -2.573 13.242 -0.268 1.00 92.12 78 GLU A N 1
ATOM 631 C CA . GLU A 1 78 ? -2.889 13.238 1.163 1.00 92.12 78 GLU A CA 1
ATOM 632 C C . GLU A 1 78 ? -2.961 11.819 1.744 1.00 92.12 78 GLU A C 1
ATOM 634 O O . GLU A 1 78 ? -3.305 11.634 2.910 1.00 92.12 78 GLU A O 1
ATOM 639 N N . ARG A 1 79 ? -2.709 10.793 0.927 1.00 95.69 79 ARG A N 1
ATOM 640 C CA . ARG A 1 79 ? -2.897 9.404 1.325 1.00 95.69 79 ARG A CA 1
ATOM 641 C C . ARG A 1 79 ? -1.650 8.864 2.008 1.00 95.69 79 ARG A C 1
ATOM 643 O O . ARG A 1 79 ? -0.682 8.512 1.347 1.00 95.69 79 ARG A O 1
ATOM 650 N N . ASP A 1 80 ? -1.709 8.708 3.320 1.00 95.12 80 ASP A N 1
ATOM 651 C CA . ASP A 1 80 ? -0.715 7.981 4.105 1.00 95.12 80 ASP A CA 1
ATOM 652 C C . ASP A 1 80 ? -1.399 7.082 5.151 1.00 95.12 80 ASP A C 1
ATOM 654 O O . ASP A 1 80 ? -2.603 7.188 5.406 1.00 95.12 80 ASP A O 1
ATOM 658 N N . TYR A 1 81 ? -0.642 6.160 5.750 1.00 95.50 81 TYR A N 1
ATOM 659 C CA . TYR A 1 81 ? -1.192 5.237 6.747 1.00 95.50 81 TYR A CA 1
ATOM 660 C C . TYR A 1 81 ? -1.702 5.941 8.005 1.00 95.50 81 TYR A C 1
ATOM 662 O O . TYR A 1 81 ? -2.649 5.456 8.614 1.00 95.50 81 TYR A O 1
ATOM 670 N N . GLU A 1 82 ? -1.089 7.046 8.425 1.00 94.56 82 GLU A N 1
ATOM 671 C CA . GLU A 1 82 ? -1.505 7.753 9.635 1.00 94.56 82 GLU A CA 1
ATOM 672 C C . GLU A 1 82 ? -2.897 8.357 9.446 1.00 94.56 82 GLU A C 1
ATOM 674 O O . GLU A 1 82 ? -3.791 8.112 10.257 1.00 94.56 82 GLU A O 1
ATOM 679 N N . ARG A 1 83 ? -3.116 9.046 8.325 1.00 95.25 83 ARG A N 1
ATOM 680 C CA . ARG A 1 83 ? -4.402 9.645 7.972 1.00 95.25 83 ARG A CA 1
ATOM 681 C C . ARG A 1 83 ? -5.473 8.593 7.714 1.00 95.25 83 ARG A C 1
ATOM 683 O O . ARG A 1 83 ? -6.584 8.727 8.221 1.00 95.25 83 ARG A O 1
ATOM 690 N N . VAL A 1 84 ? -5.142 7.518 6.994 1.00 96.50 84 VAL A N 1
ATOM 691 C CA . VAL A 1 84 ? -6.075 6.405 6.747 1.00 96.50 84 VAL A CA 1
ATOM 692 C C . VAL A 1 84 ? -6.521 5.755 8.058 1.00 96.50 84 VAL A C 1
ATOM 694 O O . VAL A 1 84 ? -7.716 5.549 8.265 1.00 96.50 84 VAL A O 1
ATOM 697 N N . LEU A 1 85 ? -5.583 5.445 8.959 1.00 96.06 85 LEU A N 1
ATOM 698 C CA . LEU A 1 85 ? -5.910 4.807 10.236 1.00 96.06 85 LEU A CA 1
ATOM 699 C C . LEU A 1 85 ? -6.647 5.754 11.185 1.00 96.06 85 LEU A C 1
ATOM 701 O O . LEU A 1 85 ? -7.533 5.295 11.895 1.00 96.06 85 LEU A O 1
ATOM 705 N N . SER A 1 86 ? -6.325 7.051 11.170 1.00 95.38 86 SER A N 1
ATOM 706 C CA . SER A 1 86 ? -7.029 8.060 11.968 1.00 95.38 86 SER A CA 1
ATOM 707 C C . SER A 1 86 ? -8.503 8.169 11.575 1.00 95.38 86 SER A C 1
ATOM 709 O O . SER A 1 86 ? -9.366 8.190 12.448 1.00 95.38 86 SER A O 1
ATOM 711 N N . ILE A 1 87 ? -8.817 8.161 10.276 1.00 95.31 87 ILE A N 1
ATOM 712 C CA . ILE A 1 87 ? -10.212 8.159 9.806 1.00 95.31 87 ILE A CA 1
ATOM 713 C C . ILE A 1 87 ? -10.918 6.856 10.216 1.00 95.31 87 ILE A C 1
ATOM 715 O O . ILE A 1 87 ? -12.091 6.874 10.585 1.00 95.31 87 ILE A O 1
ATOM 719 N N . ALA A 1 88 ? -10.197 5.730 10.225 1.00 95.06 88 ALA A N 1
ATOM 720 C CA . ALA A 1 88 ? -10.750 4.431 10.598 1.00 95.06 88 ALA A CA 1
ATOM 721 C C . ALA A 1 88 ? -11.083 4.284 12.099 1.00 95.06 88 ALA A C 1
ATOM 723 O O . ALA A 1 88 ? -11.821 3.362 12.447 1.00 95.06 88 ALA A O 1
ATOM 724 N N . GLU A 1 89 ? -10.601 5.166 12.988 1.00 93.25 89 GLU A N 1
ATOM 725 C CA . GLU A 1 89 ? -10.876 5.102 14.440 1.00 93.25 89 GLU A CA 1
ATOM 726 C C . GLU A 1 89 ? -12.373 5.178 14.783 1.00 93.25 89 GLU A C 1
ATOM 728 O O . GLU A 1 89 ? -12.789 4.668 15.823 1.00 93.25 89 GLU A O 1
ATOM 733 N N . GLY A 1 90 ? -13.194 5.770 13.908 1.00 87.75 90 GLY A N 1
ATOM 734 C CA . GLY A 1 90 ? -14.651 5.820 14.065 1.00 87.75 90 GLY A CA 1
ATOM 735 C C . GLY A 1 90 ? -15.402 4.579 13.565 1.00 87.75 90 GLY A C 1
ATOM 736 O O . GLY A 1 90 ? -16.590 4.437 13.848 1.00 87.75 90 GLY A O 1
ATOM 737 N N . GLU A 1 91 ? -14.739 3.684 12.827 1.00 90.75 91 GLU A N 1
ATOM 738 C CA . GLU A 1 91 ? -15.378 2.574 12.097 1.00 90.75 91 GLU A CA 1
ATOM 739 C C . GLU A 1 91 ? -14.809 1.187 12.439 1.00 90.75 91 GLU A C 1
ATOM 741 O O . GLU A 1 91 ? -15.409 0.156 12.103 1.00 90.75 91 GLU A O 1
ATOM 746 N N . VAL A 1 92 ? -13.645 1.149 13.091 1.00 94.69 92 VAL A N 1
ATOM 747 C CA . VAL A 1 92 ? -12.893 -0.063 13.424 1.00 94.69 92 VAL A CA 1
ATOM 748 C C . VAL A 1 92 ? -12.484 -0.029 14.894 1.00 94.69 92 VAL A C 1
ATOM 750 O O . VAL A 1 92 ? -12.096 1.004 15.430 1.00 94.69 92 VAL A O 1
ATOM 753 N N . GLU A 1 93 ? -12.535 -1.186 15.554 1.00 95.62 93 GLU A N 1
ATOM 754 C CA . GLU A 1 93 ? -12.117 -1.322 16.949 1.00 95.62 93 GLU A CA 1
ATOM 755 C C . GLU A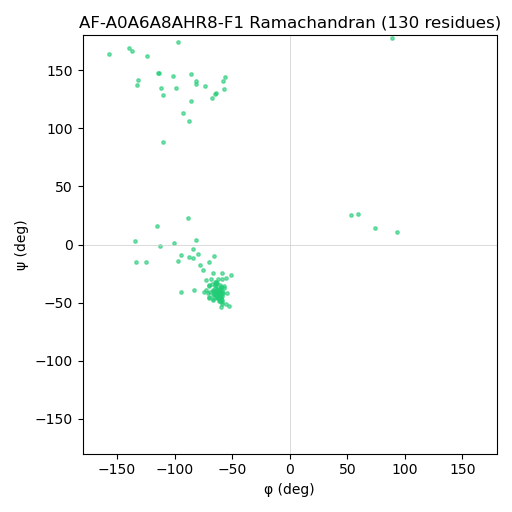 1 93 ? -10.665 -0.872 17.167 1.00 95.62 93 GLU A C 1
ATOM 757 O O . GLU A 1 93 ? -9.739 -1.290 16.462 1.00 95.62 93 GLU A O 1
ATOM 762 N N . LYS A 1 94 ? -10.450 -0.075 18.218 1.00 95.50 94 LYS A N 1
ATOM 763 C CA . LYS A 1 94 ? -9.143 0.505 18.552 1.00 95.50 94 LYS A CA 1
ATOM 764 C C . LYS A 1 94 ? -8.032 -0.542 18.678 1.00 95.50 94 LYS A C 1
ATOM 766 O O . LYS A 1 94 ? -6.934 -0.341 18.168 1.00 95.50 94 LYS A O 1
ATOM 771 N N . GLU A 1 95 ? -8.311 -1.682 19.305 1.00 96.06 95 GLU A N 1
ATOM 772 C CA . GLU A 1 95 ? -7.333 -2.765 19.483 1.00 96.06 95 GLU A CA 1
ATOM 773 C C . GLU A 1 95 ? -6.904 -3.401 18.151 1.00 96.06 95 GLU A C 1
ATOM 775 O O . GLU A 1 95 ? -5.766 -3.851 17.994 1.00 96.06 95 GLU A O 1
ATOM 780 N N . VAL A 1 96 ? -7.801 -3.447 17.161 1.00 96.50 96 VAL A N 1
ATOM 781 C CA . VAL A 1 96 ? -7.479 -3.913 15.806 1.00 96.50 96 VAL A CA 1
ATOM 782 C C . VAL A 1 96 ? -6.569 -2.899 15.112 1.00 96.50 96 VAL A C 1
ATOM 784 O O . VAL A 1 96 ? -5.540 -3.287 14.556 1.00 96.50 96 VAL A O 1
ATOM 787 N N . LEU A 1 97 ? -6.895 -1.605 15.201 1.00 96.69 97 LEU A N 1
ATOM 788 C CA . LEU A 1 97 ? -6.084 -0.532 14.620 1.00 96.69 97 LEU A CA 1
ATOM 789 C C . LEU A 1 97 ? -4.684 -0.466 15.237 1.00 96.69 97 LEU A C 1
ATOM 791 O O . LEU A 1 97 ? -3.701 -0.324 14.513 1.00 96.69 97 LEU A O 1
ATOM 795 N N . GLU A 1 98 ? -4.557 -0.645 16.553 1.00 96.56 98 GLU A N 1
ATOM 796 C CA . GLU A 1 98 ? -3.255 -0.682 17.223 1.00 96.56 98 GLU A CA 1
ATOM 797 C C . GLU A 1 98 ? -2.398 -1.869 16.766 1.00 96.56 98 GLU A C 1
ATOM 799 O O . GLU A 1 98 ? -1.193 -1.714 16.537 1.00 96.56 98 GLU A O 1
ATOM 804 N N . ARG A 1 99 ? -2.997 -3.055 16.597 1.00 96.81 99 ARG A N 1
ATOM 805 C CA . ARG A 1 99 ? -2.289 -4.229 16.060 1.00 96.81 99 ARG A CA 1
ATOM 806 C C . ARG A 1 99 ? -1.843 -4.004 14.618 1.00 96.81 99 ARG A C 1
ATOM 808 O O . ARG A 1 99 ? -0.691 -4.292 14.293 1.00 96.81 99 ARG A O 1
ATOM 815 N N . LEU A 1 100 ? -2.715 -3.445 13.780 1.00 97.44 100 LEU A N 1
ATOM 816 C CA . LEU A 1 100 ? -2.382 -3.112 12.398 1.00 97.44 100 LEU A CA 1
ATOM 817 C C . LEU A 1 100 ? -1.263 -2.063 12.326 1.00 97.44 100 LEU A C 1
ATOM 819 O O . LEU A 1 100 ? -0.301 -2.247 11.586 1.00 97.44 100 LEU A O 1
ATOM 823 N N . LYS A 1 101 ? -1.326 -1.007 13.145 1.00 97.06 101 LYS A N 1
ATOM 824 C CA . LYS A 1 101 ? -0.282 0.025 13.224 1.00 97.06 101 LYS A CA 1
ATOM 825 C C . LYS A 1 101 ? 1.074 -0.571 13.604 1.00 97.06 101 LYS A C 1
ATOM 827 O O . LYS A 1 101 ? 2.077 -0.255 12.969 1.00 97.06 101 LYS A O 1
ATOM 832 N N . LYS A 1 102 ? 1.113 -1.473 14.593 1.00 97.19 102 LYS A N 1
ATOM 833 C CA . LYS A 1 102 ? 2.344 -2.188 14.982 1.00 97.19 102 LYS A CA 1
ATOM 834 C C . LYS A 1 102 ? 2.912 -3.016 13.829 1.00 97.19 102 LYS A C 1
ATOM 836 O O . LYS A 1 102 ? 4.115 -2.971 13.592 1.00 97.19 102 LYS A O 1
ATOM 841 N N . PHE A 1 103 ? 2.056 -3.721 13.092 1.00 97.44 103 PHE A N 1
ATOM 842 C CA . PHE A 1 103 ? 2.467 -4.473 11.908 1.00 97.44 103 PHE A CA 1
ATOM 843 C C . PHE A 1 103 ? 3.047 -3.570 10.814 1.00 97.44 103 PHE A C 1
ATOM 845 O O . PHE A 1 103 ? 4.122 -3.856 10.298 1.00 97.44 103 PHE A O 1
ATOM 852 N N . LEU A 1 104 ? 2.391 -2.451 10.502 1.00 96.31 104 LEU A N 1
ATOM 853 C CA . LEU A 1 104 ? 2.853 -1.524 9.467 1.00 96.31 104 LEU A CA 1
ATOM 854 C C . LEU A 1 104 ? 4.202 -0.875 9.809 1.00 96.31 104 LEU A C 1
ATOM 856 O O . LEU A 1 104 ? 4.994 -0.597 8.914 1.00 96.31 104 LEU A O 1
ATOM 860 N N . ILE A 1 105 ? 4.487 -0.651 11.093 1.00 95.38 105 ILE A N 1
ATOM 861 C CA . ILE A 1 105 ? 5.792 -0.143 11.540 1.00 95.38 105 ILE A CA 1
ATOM 862 C C . ILE A 1 105 ? 6.880 -1.214 11.394 1.00 95.38 105 ILE A C 1
ATOM 864 O O . ILE A 1 105 ? 7.996 -0.897 10.989 1.00 95.38 105 ILE A O 1
ATOM 868 N N . ALA A 1 106 ? 6.570 -2.465 11.738 1.00 94.81 106 ALA A N 1
ATOM 869 C CA . ALA A 1 106 ? 7.560 -3.536 11.794 1.00 94.81 106 ALA A CA 1
ATOM 870 C C . ALA A 1 106 ? 7.851 -4.180 10.429 1.00 94.81 106 ALA A C 1
ATOM 872 O O . ALA A 1 106 ? 8.997 -4.513 10.142 1.00 94.81 106 ALA A O 1
ATOM 873 N N . ASP A 1 107 ? 6.822 -4.374 9.603 1.00 94.00 107 ASP A N 1
ATOM 874 C CA . ASP A 1 107 ? 6.841 -5.369 8.525 1.00 94.00 107 ASP A CA 1
ATOM 875 C C . ASP A 1 107 ? 6.313 -4.869 7.176 1.00 94.00 107 ASP A C 1
ATOM 877 O O . ASP A 1 107 ? 6.238 -5.667 6.232 1.00 94.00 107 ASP A O 1
ATOM 881 N N . LYS A 1 108 ? 5.948 -3.583 7.048 1.00 94.56 108 LYS A N 1
ATOM 882 C CA . LYS A 1 108 ? 5.368 -3.088 5.793 1.00 94.56 108 LYS A CA 1
ATOM 883 C C . LYS A 1 108 ? 6.276 -3.354 4.590 1.00 94.56 108 LYS A C 1
ATOM 885 O O . LYS A 1 108 ? 7.505 -3.271 4.668 1.00 94.56 108 LYS A O 1
ATOM 890 N N . LYS A 1 109 ? 5.645 -3.645 3.459 1.00 95.31 109 LYS A N 1
ATOM 891 C CA . LYS A 1 109 ? 6.288 -3.910 2.173 1.00 95.31 109 LYS A CA 1
ATOM 892 C C . LYS A 1 109 ? 5.934 -2.837 1.160 1.00 95.31 109 LYS A C 1
ATOM 894 O O . LYS A 1 109 ? 4.836 -2.288 1.176 1.00 95.31 109 LYS A O 1
ATOM 899 N N . ASP A 1 110 ? 6.876 -2.559 0.274 1.00 95.50 110 ASP A N 1
ATOM 900 C CA . ASP A 1 110 ? 6.701 -1.624 -0.832 1.00 95.50 110 ASP A CA 1
ATOM 901 C C . ASP A 1 110 ? 6.672 -2.435 -2.126 1.00 95.50 110 ASP A C 1
ATOM 903 O O . ASP A 1 110 ? 7.711 -2.707 -2.732 1.00 95.50 110 ASP A O 1
ATOM 907 N N . LEU A 1 111 ? 5.470 -2.879 -2.503 1.00 95.25 111 LEU A N 1
ATOM 908 C CA . LEU A 1 111 ? 5.274 -3.717 -3.682 1.00 95.25 111 LEU A CA 1
ATOM 909 C C . LEU A 1 111 ? 5.678 -2.968 -4.953 1.00 95.25 111 LEU A C 1
ATOM 911 O O . LEU A 1 111 ? 6.312 -3.542 -5.835 1.00 95.25 111 LEU A O 1
ATOM 915 N N . LYS A 1 112 ? 5.376 -1.666 -5.027 1.00 93.19 112 LYS A N 1
ATOM 916 C CA . LYS A 1 112 ? 5.778 -0.820 -6.155 1.00 93.19 112 LYS A CA 1
ATOM 917 C C . LYS A 1 112 ? 7.301 -0.800 -6.320 1.00 93.19 112 LYS A C 1
ATOM 919 O O . LYS A 1 112 ? 7.800 -0.861 -7.445 1.00 93.19 112 LYS A O 1
ATOM 924 N N . ARG A 1 113 ? 8.052 -0.717 -5.221 1.00 94.12 113 ARG A N 1
ATOM 925 C CA . ARG A 1 113 ? 9.520 -0.785 -5.248 1.00 94.12 113 ARG A CA 1
ATOM 926 C C . ARG A 1 113 ? 10.031 -2.176 -5.606 1.00 94.12 113 ARG A C 1
ATOM 928 O O . ARG A 1 113 ? 11.007 -2.272 -6.348 1.00 94.12 113 ARG A O 1
ATOM 935 N N . GLU A 1 114 ? 9.415 -3.233 -5.086 1.00 95.69 114 GLU A N 1
ATOM 936 C CA . GLU A 1 114 ? 9.776 -4.617 -5.422 1.00 95.69 114 GLU A CA 1
ATOM 937 C C . GLU A 1 114 ? 9.631 -4.880 -6.930 1.00 95.69 114 GLU A C 1
ATOM 939 O O . GLU A 1 114 ? 10.586 -5.344 -7.561 1.00 95.69 114 GLU A O 1
ATOM 944 N N . ASP A 1 115 ? 8.508 -4.475 -7.527 1.00 95.12 115 ASP A N 1
ATOM 945 C CA . ASP A 1 115 ? 8.262 -4.582 -8.968 1.00 95.12 115 ASP A CA 1
ATOM 946 C C . ASP A 1 115 ? 9.231 -3.723 -9.793 1.00 95.12 115 ASP A C 1
ATOM 948 O O . ASP A 1 115 ? 9.768 -4.186 -10.799 1.00 95.12 115 ASP A O 1
ATOM 952 N N . ALA A 1 116 ? 9.534 -2.496 -9.351 1.00 93.69 116 ALA A N 1
ATOM 953 C CA . ALA A 1 116 ? 10.512 -1.643 -10.030 1.00 93.69 116 ALA A CA 1
ATOM 954 C C . ALA A 1 116 ? 11.915 -2.277 -10.053 1.00 93.69 116 ALA A C 1
ATOM 956 O O . ALA A 1 116 ? 12.610 -2.236 -11.069 1.00 93.69 116 ALA A O 1
ATOM 957 N N . ILE A 1 117 ? 12.334 -2.908 -8.952 1.00 96.06 117 ILE A N 1
ATOM 958 C CA . ILE A 1 117 ? 13.604 -3.643 -8.894 1.00 96.06 117 ILE A CA 1
ATOM 959 C C . ILE A 1 117 ? 13.564 -4.863 -9.821 1.00 96.06 117 ILE A C 1
ATOM 961 O O . ILE A 1 117 ? 14.557 -5.141 -10.496 1.00 96.06 117 ILE A O 1
ATOM 965 N N . ALA A 1 118 ? 12.446 -5.593 -9.864 1.00 95.12 118 ALA A N 1
ATOM 966 C CA . ALA A 1 118 ? 12.279 -6.729 -10.767 1.00 95.12 118 ALA A CA 1
ATOM 967 C C . ALA A 1 118 ? 12.385 -6.298 -12.239 1.00 95.12 118 ALA A C 1
ATOM 969 O O . ALA A 1 118 ? 13.101 -6.939 -13.007 1.00 95.12 118 ALA A O 1
ATOM 970 N N . ALA A 1 119 ? 11.771 -5.172 -12.611 1.00 94.19 119 ALA A N 1
ATOM 971 C CA . ALA A 1 119 ? 11.873 -4.608 -13.954 1.00 94.19 119 ALA A CA 1
ATOM 972 C C . ALA A 1 119 ? 13.327 -4.264 -14.325 1.00 94.19 119 ALA A C 1
ATOM 974 O O . ALA A 1 119 ? 13.796 -4.647 -15.394 1.00 94.19 119 ALA A O 1
ATOM 975 N N . LEU A 1 120 ? 14.084 -3.629 -13.422 1.00 95.56 120 LEU A N 1
ATOM 976 C CA . LEU A 1 120 ? 15.501 -3.318 -13.659 1.00 95.56 120 LEU A CA 1
ATOM 977 C C . LEU A 1 120 ? 16.367 -4.575 -13.825 1.00 95.56 120 LEU A C 1
ATOM 979 O O . LEU A 1 120 ? 17.274 -4.596 -14.659 1.00 95.56 120 LEU A O 1
ATOM 983 N N . LYS A 1 121 ? 16.096 -5.632 -13.051 1.00 95.00 121 LYS A N 1
ATOM 984 C CA . LYS A 1 121 ? 16.775 -6.926 -13.220 1.00 95.00 121 LYS A CA 1
ATOM 985 C C . LYS A 1 121 ? 16.461 -7.535 -14.582 1.00 95.00 121 LYS A C 1
ATOM 987 O O . LYS A 1 121 ? 17.385 -7.941 -15.278 1.00 95.00 121 LYS A O 1
ATOM 992 N N . ARG A 1 122 ? 15.191 -7.511 -14.988 1.00 93.19 122 ARG A N 1
ATOM 993 C CA . ARG A 1 122 ? 14.765 -8.022 -16.291 1.00 93.19 122 ARG A CA 1
ATOM 994 C C . ARG A 1 122 ? 15.424 -7.270 -17.447 1.00 93.19 122 ARG A C 1
ATOM 996 O O . ARG A 1 122 ? 15.919 -7.893 -18.377 1.00 93.19 122 ARG A O 1
ATOM 1003 N N . MET A 1 123 ? 15.522 -5.943 -17.356 1.00 92.62 123 MET A N 1
ATOM 1004 C CA . MET A 1 123 ? 16.248 -5.132 -18.343 1.00 92.62 123 MET A CA 1
ATOM 1005 C C . MET A 1 123 ? 17.723 -5.530 -18.454 1.00 92.62 123 MET A C 1
ATOM 1007 O O . MET A 1 123 ? 18.271 -5.573 -19.554 1.00 92.62 123 MET A O 1
ATOM 1011 N N . LYS A 1 124 ? 18.375 -5.824 -17.323 1.00 93.06 124 LYS A N 1
ATOM 1012 C CA . LYS A 1 124 ? 19.763 -6.293 -17.317 1.00 93.06 124 LYS A CA 1
ATOM 1013 C C . LYS A 1 124 ? 19.900 -7.639 -18.038 1.00 93.06 124 LYS A C 1
ATOM 1015 O O . LYS A 1 124 ? 20.803 -7.773 -18.854 1.00 93.06 124 LYS A O 1
ATOM 1020 N N . GLU A 1 125 ? 19.007 -8.588 -17.766 1.00 92.06 125 GLU A N 1
ATOM 1021 C CA . GLU A 1 125 ? 18.997 -9.908 -18.416 1.00 92.06 125 GLU A CA 1
ATOM 1022 C C . GLU A 1 125 ? 18.789 -9.812 -19.928 1.00 92.06 125 GLU A C 1
ATOM 1024 O O . GLU A 1 125 ? 19.465 -10.509 -20.674 1.00 92.06 125 GLU A O 1
ATOM 1029 N N . ILE A 1 126 ? 17.881 -8.941 -20.385 1.00 89.50 126 ILE A N 1
ATOM 1030 C CA . ILE A 1 126 ? 17.647 -8.716 -21.818 1.00 89.50 126 ILE A CA 1
ATOM 1031 C C . ILE A 1 126 ? 18.924 -8.194 -22.477 1.00 89.50 126 ILE A C 1
ATOM 1033 O O . ILE A 1 126 ? 19.374 -8.767 -23.460 1.00 89.50 126 ILE A O 1
ATOM 1037 N N . ARG A 1 127 ? 19.560 -7.174 -21.884 1.00 89.12 127 ARG A N 1
ATOM 1038 C CA . ARG A 1 127 ? 20.811 -6.613 -22.409 1.00 89.12 127 ARG A CA 1
ATOM 1039 C C . ARG A 1 127 ? 21.940 -7.645 -22.467 1.00 89.12 127 ARG A C 1
ATOM 1041 O O . ARG A 1 127 ? 22.709 -7.642 -23.412 1.00 89.12 127 ARG A O 1
ATOM 1048 N N . GLU A 1 128 ? 22.066 -8.496 -21.450 1.00 87.31 128 GLU A N 1
ATOM 1049 C CA . GLU A 1 128 ? 23.095 -9.550 -21.404 1.00 87.31 128 GLU A CA 1
ATOM 1050 C C . GLU A 1 128 ? 22.768 -10.737 -22.331 1.00 87.31 128 GLU A C 1
ATOM 1052 O O . GLU A 1 128 ? 23.669 -11.473 -22.724 1.00 87.31 128 GLU A O 1
ATOM 1057 N N . GLY A 1 129 ? 21.495 -10.928 -22.690 1.00 68.31 129 GLY A N 1
ATOM 1058 C CA . GLY A 1 129 ? 21.030 -11.936 -23.645 1.00 68.31 129 GLY A CA 1
ATOM 1059 C C . GLY A 1 129 ? 21.032 -11.486 -25.112 1.00 68.31 129 GLY A C 1
ATOM 1060 O O . GLY A 1 129 ? 20.852 -12.331 -25.983 1.00 68.31 129 GLY A O 1
ATOM 1061 N N . GLU A 1 130 ? 21.236 -10.195 -25.391 1.00 56.06 130 GLU A N 1
ATOM 1062 C CA . GLU A 1 130 ? 21.378 -9.625 -26.745 1.00 56.06 130 GLU A CA 1
ATOM 1063 C C . GLU A 1 130 ? 22.816 -9.732 -27.308 1.00 56.06 130 GLU A C 1
ATOM 1065 O O . GLU A 1 130 ? 23.036 -9.416 -28.474 1.00 56.06 130 GLU A O 1
ATOM 1070 N N . ASP A 1 131 ? 23.781 -10.227 -26.520 1.00 45.06 131 ASP A N 1
ATOM 1071 C CA . ASP A 1 131 ? 25.185 -10.451 -26.919 1.00 45.06 131 ASP A CA 1
ATOM 1072 C C . ASP A 1 131 ? 25.453 -11.855 -27.542 1.00 45.06 131 ASP A C 1
ATOM 1074 O O . ASP A 1 131 ? 26.594 -12.330 -27.527 1.00 45.06 131 ASP A O 1
ATOM 1078 N N . VAL A 1 132 ? 24.435 -12.542 -28.094 1.00 40.19 132 VAL A N 1
ATOM 1079 C CA . VAL A 1 132 ? 24.579 -13.850 -28.791 1.00 40.19 132 VAL A CA 1
ATOM 1080 C C . VAL A 1 132 ? 24.088 -13.797 -30.233 1.00 40.19 132 VAL A C 1
ATOM 1082 O O . VAL A 1 132 ? 22.906 -13.449 -30.446 1.00 40.19 132 VAL A O 1
#

Radius of gyration: 17.04 Å; Cα contacts (8 Å, |Δi|>4): 134; chains: 1; bounding box: 41×32×48 Å